Protein AF-A0A9X2H5N0-F1 (afdb_monomer_lite)

Sequence (119 aa):
MPDDYPGDPLLPGPFDAFAAFGAFGVVFGIVFVLVSLVVATVFVVVIVSIVRNARRAKASGHDLMTMETDLAVRALDSDLLAPAEGIEARLARVDALRRAGTISEAEHAQARAAILASA

Radius of gyration: 35.98 Å; chains: 1; bounding box: 69×39×98 Å

Foldseek 3Di:
DDDPDPPDPPDDDPVRVVVVVVVVVVVVVVVVVVVVVVVVVVVVVVVVVVVVVVVVVVVVVDDPPCCVVVVVVCVVVPPPPDPPQDLVNQLVVLVVCVVVVVDDPVVSVVSNVVSVVVD

Secondary structure (DSSP, 8-state):
--------TTS--HHHHHHHHHHHHHHHHHHHHHHHHHHHHHHHHHHHHHHHHHHHHHHTT--TTSHHHHHHHHHHHHTSS-----HHHHHHHHHHHHHTTSS-HHHHHHHHHHHHHT-

pLDDT: mean 73.8, std 15.43, range [42.75, 95.69]

Organism: NCBI:txid424795

Structure (mmCIF, N/CA/C/O backbone):
data_AF-A0A9X2H5N0-F1
#
_entry.id   AF-A0A9X2H5N0-F1
#
loop_
_atom_site.group_PDB
_atom_site.id
_atom_site.type_symbol
_atom_site.label_atom_id
_atom_site.label_alt_id
_atom_site.label_comp_id
_atom_site.label_asym_id
_atom_site.label_entity_id
_atom_site.label_seq_id
_atom_site.pdbx_PDB_ins_code
_atom_site.Cartn_x
_atom_site.Cartn_y
_atom_site.Cartn_z
_atom_site.occupancy
_atom_site.B_iso_or_equiv
_atom_site.auth_seq_id
_atom_site.auth_comp_id
_atom_site.auth_asym_id
_atom_site.auth_atom_id
_atom_site.pdbx_PDB_model_num
ATOM 1 N N . MET A 1 1 ? 51.183 5.452 -57.679 1.00 55.78 1 MET A N 1
ATOM 2 C CA . MET A 1 1 ? 50.757 4.114 -57.238 1.00 55.78 1 MET A CA 1
ATOM 3 C C . MET A 1 1 ? 49.985 4.361 -55.954 1.00 55.78 1 MET A C 1
ATOM 5 O O . MET A 1 1 ? 50.636 4.669 -54.970 1.00 55.78 1 MET A O 1
ATOM 9 N N . PRO A 1 2 ? 48.650 4.499 -56.011 1.00 62.28 2 PRO A N 1
ATOM 10 C CA . PRO A 1 2 ? 47.830 4.704 -54.822 1.00 62.28 2 PRO A CA 1
ATOM 11 C C . PRO A 1 2 ? 47.774 3.399 -54.038 1.00 62.28 2 PRO A C 1
ATOM 13 O O . PRO A 1 2 ? 47.606 2.334 -54.626 1.00 62.28 2 PRO A O 1
ATOM 16 N N . ASP A 1 3 ? 47.969 3.508 -52.737 1.00 60.53 3 ASP A N 1
ATOM 17 C CA . ASP A 1 3 ? 48.074 2.393 -51.816 1.00 60.53 3 ASP A CA 1
ATOM 18 C C . ASP A 1 3 ? 46.703 1.716 -51.668 1.00 60.53 3 ASP A C 1
ATOM 20 O O . ASP A 1 3 ? 45.767 2.287 -51.103 1.00 60.53 3 ASP A O 1
ATOM 24 N N . ASP A 1 4 ? 46.580 0.504 -52.211 1.00 60.06 4 ASP A N 1
ATOM 25 C CA . ASP A 1 4 ? 45.482 -0.413 -51.923 1.00 60.06 4 ASP A CA 1
ATOM 26 C C . ASP A 1 4 ? 45.555 -0.778 -50.434 1.00 60.06 4 ASP A C 1
ATOM 28 O O . ASP A 1 4 ? 46.293 -1.680 -50.041 1.00 60.06 4 ASP A O 1
ATOM 32 N N . TYR A 1 5 ? 44.815 -0.059 -49.587 1.00 62.62 5 TYR A N 1
ATOM 33 C CA . TYR A 1 5 ? 44.508 -0.517 -48.235 1.00 62.62 5 TYR A CA 1
ATOM 34 C C . TYR A 1 5 ? 43.398 -1.573 -48.347 1.00 62.62 5 TYR A C 1
ATOM 36 O O . TYR A 1 5 ? 42.243 -1.206 -48.588 1.00 62.62 5 TYR A O 1
ATOM 44 N N . PRO A 1 6 ? 43.691 -2.881 -48.198 1.00 61.81 6 PRO A N 1
ATOM 45 C CA . PRO A 1 6 ? 42.640 -3.865 -47.987 1.00 61.81 6 PRO A CA 1
ATOM 46 C C . PRO A 1 6 ? 41.930 -3.458 -46.697 1.00 61.81 6 PRO A C 1
ATOM 48 O O . PRO A 1 6 ? 42.582 -3.336 -45.664 1.00 61.81 6 PRO A O 1
ATOM 51 N N 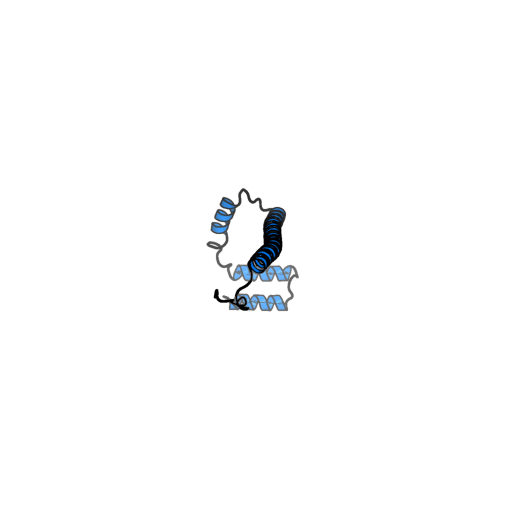. GLY A 1 7 ? 40.633 -3.146 -46.791 1.00 61.97 7 GLY A N 1
ATOM 52 C CA . GLY A 1 7 ? 39.864 -2.531 -45.710 1.00 61.97 7 GLY A CA 1
ATOM 53 C C . GLY A 1 7 ? 40.184 -3.158 -44.358 1.00 61.97 7 GLY A C 1
ATOM 54 O O . GLY A 1 7 ? 40.074 -4.376 -44.212 1.00 61.97 7 GLY A O 1
ATOM 55 N N . ASP A 1 8 ? 40.622 -2.326 -43.410 1.00 65.50 8 ASP A N 1
ATOM 56 C CA . ASP A 1 8 ? 40.965 -2.760 -42.062 1.00 65.50 8 ASP A CA 1
ATOM 57 C C . ASP A 1 8 ? 39.811 -3.608 -41.503 1.00 65.50 8 ASP A C 1
ATOM 59 O O . ASP A 1 8 ? 38.726 -3.072 -41.258 1.00 65.50 8 ASP A O 1
ATOM 63 N N . PRO A 1 9 ? 40.010 -4.916 -41.253 1.00 63.88 9 PRO A N 1
ATOM 64 C CA . PRO A 1 9 ? 38.946 -5.826 -40.814 1.00 63.88 9 PRO A CA 1
ATOM 65 C C . PRO A 1 9 ? 38.439 -5.521 -39.394 1.00 63.88 9 PRO A C 1
ATOM 67 O O . PRO A 1 9 ? 37.595 -6.236 -38.860 1.00 63.88 9 PRO A O 1
ATOM 70 N N . LEU A 1 10 ? 38.978 -4.472 -38.769 1.00 66.38 10 LEU A N 1
ATOM 71 C CA . LEU A 1 10 ? 38.665 -4.010 -37.424 1.00 66.38 10 LEU A CA 1
ATOM 72 C C . LEU A 1 10 ? 37.698 -2.817 -37.405 1.00 66.38 10 LEU A C 1
ATOM 74 O O . LEU A 1 10 ? 37.190 -2.490 -36.333 1.00 66.38 10 LEU A O 1
ATOM 78 N N . LEU A 1 11 ? 37.427 -2.171 -38.548 1.00 70.56 11 LEU A N 1
ATOM 79 C CA . LEU A 1 11 ? 36.486 -1.054 -38.623 1.00 70.56 11 LEU A CA 1
ATOM 80 C C . LEU A 1 11 ? 35.175 -1.503 -39.284 1.00 70.56 11 LEU A C 1
ATOM 82 O O . LEU A 1 11 ? 35.195 -1.915 -40.444 1.00 70.56 11 LEU A O 1
ATOM 86 N N . PRO A 1 12 ? 34.032 -1.430 -38.573 1.00 70.88 12 PRO A N 1
ATOM 87 C CA . PRO A 1 12 ? 32.743 -1.802 -39.143 1.00 70.88 12 PRO A CA 1
ATOM 88 C C . PRO A 1 12 ? 32.438 -0.925 -40.359 1.00 70.88 12 PRO A C 1
ATOM 90 O O . PRO A 1 12 ? 32.607 0.299 -40.318 1.00 70.88 12 PRO A O 1
ATOM 93 N N . GLY A 1 13 ? 31.982 -1.552 -41.443 1.00 81.56 13 GLY A N 1
ATOM 94 C CA . GLY A 1 13 ? 31.594 -0.839 -42.649 1.00 81.56 13 GLY A CA 1
ATOM 95 C C . GLY A 1 13 ? 30.381 0.062 -42.390 1.00 81.56 13 GLY A C 1
ATOM 96 O O . GLY A 1 13 ? 29.633 -0.143 -41.430 1.00 81.56 13 GLY A O 1
ATOM 97 N N . PRO A 1 14 ? 30.117 1.053 -43.260 1.00 75.75 14 PRO A N 1
ATOM 98 C CA . PRO A 1 14 ? 28.997 1.975 -43.076 1.00 75.75 14 PRO A CA 1
ATOM 99 C C . PRO A 1 14 ? 27.659 1.232 -42.935 1.00 75.75 14 PRO A C 1
ATOM 101 O O . PRO A 1 14 ? 26.846 1.585 -42.086 1.00 75.75 14 PRO A O 1
ATOM 104 N N . PHE A 1 15 ? 27.455 0.153 -43.697 1.00 78.00 15 PHE A N 1
ATOM 105 C CA . PHE A 1 15 ? 26.257 -0.689 -43.622 1.00 78.00 15 PHE A CA 1
ATOM 106 C C . PHE A 1 15 ? 26.125 -1.456 -42.294 1.00 78.00 15 PHE A C 1
ATOM 108 O O . PHE A 1 15 ? 25.008 -1.604 -41.796 1.00 78.00 15 PHE A O 1
ATOM 115 N N . ASP A 1 16 ? 27.238 -1.869 -41.682 1.00 82.50 16 ASP A N 1
ATOM 116 C CA . ASP A 1 16 ? 27.245 -2.559 -40.386 1.00 82.50 16 ASP A CA 1
ATOM 117 C C . ASP A 1 16 ? 26.834 -1.605 -39.258 1.00 82.50 16 ASP A C 1
ATOM 119 O O . ASP A 1 16 ? 26.062 -1.969 -38.368 1.00 82.50 16 ASP A O 1
ATOM 123 N N . ALA A 1 17 ? 27.280 -0.346 -39.334 1.00 78.50 17 ALA A N 1
ATOM 124 C CA . ALA A 1 17 ? 26.877 0.704 -38.403 1.00 78.50 17 ALA A CA 1
ATOM 125 C C . ALA A 1 17 ? 25.370 1.016 -38.501 1.00 78.50 17 ALA A C 1
ATOM 127 O O . ALA A 1 17 ? 24.699 1.149 -37.474 1.00 78.50 17 ALA A O 1
ATOM 128 N N . PHE A 1 18 ? 24.808 1.072 -39.716 1.00 76.81 18 PHE A N 1
ATOM 129 C CA . PHE A 1 18 ? 23.361 1.244 -39.915 1.00 76.81 18 PHE A CA 1
ATOM 130 C C . PHE A 1 18 ? 22.551 0.060 -39.369 1.00 76.81 18 PHE A C 1
ATOM 132 O O . PHE A 1 18 ? 21.525 0.266 -38.715 1.00 76.81 18 PHE A O 1
ATOM 139 N N . ALA A 1 19 ? 23.013 -1.173 -39.590 1.00 82.56 19 ALA A N 1
ATOM 140 C CA . ALA A 1 19 ? 22.360 -2.370 -39.064 1.00 82.56 19 ALA A CA 1
ATOM 141 C C . ALA A 1 19 ? 22.392 -2.415 -37.526 1.00 82.56 19 ALA A C 1
ATOM 143 O O . ALA A 1 19 ? 21.367 -2.688 -36.897 1.00 82.56 19 ALA A O 1
ATOM 144 N N . ALA A 1 20 ? 23.532 -2.078 -36.912 1.00 80.62 20 ALA A N 1
ATOM 145 C CA . ALA A 1 20 ? 23.674 -1.992 -35.459 1.00 80.62 20 ALA A CA 1
ATOM 146 C C . ALA A 1 20 ? 22.752 -0.922 -34.849 1.00 80.62 20 ALA A C 1
ATOM 148 O O . ALA A 1 20 ? 22.115 -1.166 -33.823 1.00 80.62 20 ALA A O 1
ATOM 149 N N . PHE A 1 21 ? 22.615 0.235 -35.505 1.00 79.19 21 PHE A N 1
ATOM 150 C CA . PHE A 1 21 ? 21.688 1.287 -35.086 1.00 79.19 21 PHE A CA 1
ATOM 151 C C . PHE A 1 21 ? 20.221 0.830 -35.154 1.00 79.19 21 PHE A C 1
ATOM 153 O O . PHE A 1 21 ? 19.447 1.068 -34.225 1.00 79.19 21 PHE A O 1
ATOM 160 N N . GLY A 1 22 ? 19.843 0.111 -36.216 1.00 87.44 22 GLY A N 1
ATOM 161 C CA . GLY A 1 22 ? 18.509 -0.482 -36.347 1.00 87.44 22 GLY A CA 1
ATOM 162 C C . GLY A 1 22 ? 18.214 -1.526 -35.266 1.00 87.44 22 GLY A C 1
ATOM 163 O O . GLY A 1 22 ? 17.169 -1.468 -34.617 1.00 87.44 22 GLY A O 1
ATOM 164 N N . ALA A 1 23 ? 19.154 -2.442 -35.016 1.00 85.38 23 ALA A N 1
ATOM 165 C CA . ALA A 1 23 ? 19.029 -3.455 -33.969 1.00 85.38 23 ALA A CA 1
ATOM 166 C C . ALA A 1 23 ? 18.913 -2.825 -32.571 1.00 85.38 23 ALA A C 1
ATOM 168 O O . ALA A 1 23 ? 18.063 -3.236 -31.779 1.00 85.38 23 ALA A O 1
ATOM 169 N N . PHE A 1 24 ? 19.703 -1.782 -32.290 1.00 87.50 24 PHE A N 1
ATOM 170 C CA . PHE A 1 24 ? 19.596 -1.006 -31.056 1.00 87.50 24 PHE A CA 1
ATOM 171 C C . PHE A 1 24 ? 18.204 -0.385 -30.895 1.00 87.50 24 PHE A C 1
ATOM 173 O O . PHE A 1 24 ? 17.601 -0.513 -29.830 1.00 87.50 24 PHE A O 1
ATOM 180 N N . GLY A 1 25 ? 17.657 0.220 -31.954 1.00 91.00 25 GLY A N 1
ATOM 181 C CA . GLY A 1 25 ? 16.311 0.797 -31.934 1.00 91.00 25 GLY A CA 1
ATOM 182 C C . GLY A 1 25 ? 15.220 -0.232 -31.620 1.00 91.00 25 GLY A C 1
ATOM 183 O O . GLY A 1 25 ? 14.333 0.038 -30.809 1.00 91.00 25 GLY A O 1
ATOM 184 N N . VAL A 1 26 ? 15.310 -1.433 -32.198 1.00 92.56 26 VAL A N 1
ATOM 185 C CA . VAL A 1 26 ? 14.357 -2.527 -31.937 1.00 92.56 26 VAL A CA 1
ATOM 186 C C . VAL A 1 26 ? 14.449 -3.007 -30.488 1.00 92.56 26 VAL A C 1
ATOM 188 O O . VAL A 1 26 ? 13.427 -3.095 -29.807 1.00 92.56 26 VAL A O 1
ATOM 191 N N . VAL A 1 27 ? 15.659 -3.278 -29.991 1.00 91.75 27 VAL A N 1
ATOM 192 C CA . VAL A 1 27 ? 15.869 -3.724 -28.604 1.00 91.75 27 VAL A CA 1
ATOM 193 C C . VAL A 1 27 ? 15.396 -2.656 -27.617 1.00 91.75 27 VAL A C 1
ATOM 195 O O . VAL A 1 27 ? 14.678 -2.974 -26.669 1.00 91.75 27 VAL A O 1
ATOM 198 N N . PHE A 1 28 ? 15.728 -1.388 -27.866 1.00 93.88 28 PHE A N 1
ATOM 199 C CA . PHE A 1 28 ? 15.274 -0.268 -27.047 1.00 93.88 28 PHE A CA 1
ATOM 200 C C . PHE A 1 28 ? 13.747 -0.161 -27.028 1.00 93.88 28 PHE A C 1
ATOM 202 O O . PHE A 1 28 ? 13.161 -0.033 -25.956 1.00 93.88 28 PHE A O 1
ATOM 209 N N . GLY A 1 29 ? 13.090 -0.284 -28.186 1.00 95.12 29 GLY A N 1
ATOM 210 C CA . GLY A 1 29 ? 11.630 -0.276 -28.281 1.00 95.12 29 GLY A CA 1
ATOM 211 C C . GLY A 1 29 ? 10.979 -1.394 -27.462 1.00 95.12 29 GLY A C 1
ATOM 212 O O . GLY A 1 29 ? 10.038 -1.141 -26.712 1.00 95.12 29 GLY A O 1
ATOM 213 N N . ILE A 1 30 ? 11.516 -2.615 -27.537 1.00 94.44 30 ILE A N 1
ATOM 214 C CA . ILE A 1 30 ? 11.017 -3.763 -26.762 1.00 94.44 30 ILE A CA 1
ATOM 215 C C . ILE A 1 30 ? 11.172 -3.518 -25.256 1.00 94.44 30 ILE A C 1
ATOM 217 O O . ILE A 1 30 ? 10.216 -3.697 -24.499 1.00 94.44 30 ILE A O 1
ATOM 221 N N . VAL A 1 31 ? 12.355 -3.079 -24.816 1.00 95.00 31 VAL A N 1
ATOM 222 C CA . VAL A 1 31 ? 12.619 -2.775 -23.400 1.00 95.00 31 VAL A CA 1
ATOM 223 C C . VAL A 1 31 ? 11.708 -1.653 -22.912 1.00 95.00 31 VAL A C 1
ATOM 225 O O . VAL A 1 31 ? 11.121 -1.766 -21.839 1.00 95.00 31 VAL A O 1
ATOM 228 N N . PHE A 1 32 ? 11.529 -0.600 -23.708 1.00 95.69 32 PHE A N 1
ATOM 229 C CA . PHE A 1 32 ? 10.661 0.521 -23.368 1.00 95.69 32 PHE A CA 1
ATOM 230 C C . PHE A 1 32 ? 9.206 0.083 -23.174 1.00 95.69 32 PHE A C 1
ATOM 232 O O . PHE A 1 32 ? 8.569 0.489 -22.201 1.00 95.69 32 PHE A O 1
ATOM 239 N N . VAL A 1 33 ? 8.685 -0.780 -24.052 1.00 95.69 33 VAL A N 1
ATOM 240 C CA . VAL A 1 33 ? 7.327 -1.331 -23.925 1.00 95.69 33 VAL A CA 1
ATOM 241 C C . VAL A 1 33 ? 7.202 -2.190 -22.668 1.00 95.69 33 VAL A C 1
ATOM 243 O O . VAL A 1 33 ? 6.242 -2.025 -21.917 1.00 95.69 33 VAL A O 1
ATOM 246 N N . LEU A 1 34 ? 8.178 -3.061 -22.394 1.00 94.25 34 LEU A N 1
ATOM 247 C CA . LEU A 1 34 ? 8.182 -3.895 -21.188 1.00 94.25 34 LEU A CA 1
ATOM 248 C C . LEU A 1 34 ? 8.210 -3.056 -19.908 1.00 94.25 34 LEU A C 1
ATOM 250 O O . LEU A 1 34 ? 7.391 -3.271 -19.016 1.00 94.25 34 LEU A O 1
ATOM 254 N N . VAL A 1 35 ? 9.110 -2.075 -19.827 1.00 95.00 35 VAL A N 1
ATOM 255 C CA . VAL A 1 35 ? 9.209 -1.168 -18.675 1.00 95.00 35 VAL A CA 1
ATOM 256 C C . VAL A 1 35 ? 7.913 -0.381 -18.511 1.00 95.00 35 VAL A C 1
ATOM 258 O O . VAL A 1 35 ? 7.375 -0.315 -17.409 1.00 95.00 35 VAL A O 1
ATOM 261 N N . SER A 1 36 ? 7.366 0.157 -19.603 1.00 92.81 36 SER A N 1
ATOM 262 C CA . SER A 1 36 ? 6.097 0.892 -19.580 1.00 92.81 36 SER A CA 1
ATOM 263 C C . SER A 1 36 ? 4.944 0.023 -19.070 1.00 92.81 36 SER A C 1
ATOM 265 O O . SER A 1 36 ? 4.132 0.488 -18.272 1.00 92.81 36 SER A O 1
ATOM 267 N N . LEU A 1 37 ? 4.894 -1.253 -19.466 1.00 92.00 37 LEU A N 1
ATOM 268 C CA . LEU A 1 37 ? 3.886 -2.209 -19.006 1.00 92.00 37 LEU A CA 1
ATOM 269 C C . LEU A 1 37 ? 4.036 -2.529 -17.511 1.00 92.00 37 LEU A C 1
ATOM 271 O O . LEU A 1 37 ? 3.036 -2.583 -16.790 1.00 92.00 37 LEU A O 1
ATOM 275 N N . VAL A 1 38 ? 5.269 -2.685 -17.021 1.00 92.31 38 VAL A N 1
ATOM 276 C CA . VAL A 1 38 ? 5.547 -2.868 -15.587 1.00 92.31 38 VAL A CA 1
ATOM 277 C C . VAL A 1 38 ? 5.111 -1.638 -14.795 1.00 92.31 38 VAL A C 1
ATOM 279 O O . VAL A 1 38 ? 4.372 -1.774 -13.822 1.00 92.31 38 VAL A O 1
ATOM 282 N N . VAL A 1 39 ? 5.501 -0.438 -15.231 1.00 92.12 39 VAL A N 1
ATOM 283 C CA . VAL A 1 39 ? 5.127 0.824 -14.574 1.00 92.12 39 VAL A CA 1
ATOM 284 C C . VAL A 1 39 ? 3.609 0.995 -14.550 1.00 92.12 39 VAL A C 1
ATOM 286 O O . VAL A 1 39 ? 3.049 1.289 -13.494 1.00 92.12 39 VAL A O 1
ATOM 289 N N . ALA A 1 40 ? 2.924 0.742 -15.669 1.00 89.56 40 ALA A N 1
ATOM 290 C CA . ALA A 1 40 ? 1.466 0.791 -15.735 1.00 89.56 40 ALA A CA 1
ATOM 291 C C . ALA A 1 40 ? 0.817 -0.214 -14.771 1.00 89.56 40 ALA A C 1
ATOM 293 O O . ALA A 1 40 ? -0.124 0.131 -14.058 1.00 89.56 40 ALA A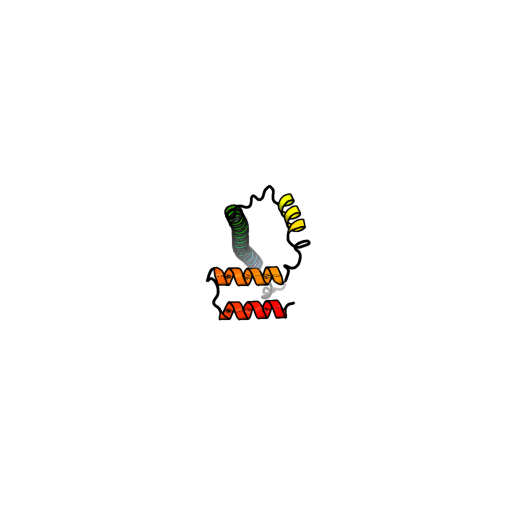 O 1
ATOM 294 N N . THR A 1 41 ? 1.350 -1.434 -14.687 1.00 88.12 41 THR A N 1
ATOM 295 C CA . THR A 1 41 ? 0.853 -2.463 -13.763 1.00 88.12 41 THR A CA 1
ATOM 296 C C . THR A 1 41 ? 1.022 -2.033 -12.308 1.00 88.12 41 THR A C 1
ATOM 298 O O . THR A 1 41 ? 0.068 -2.105 -11.535 1.00 88.12 41 THR A O 1
ATOM 301 N N . VAL A 1 42 ? 2.203 -1.533 -11.933 1.00 89.44 42 VAL A N 1
ATOM 302 C CA . VAL A 1 42 ? 2.464 -1.012 -10.582 1.00 89.44 42 VAL A CA 1
ATOM 303 C C . VAL A 1 42 ? 1.509 0.134 -10.260 1.00 89.44 42 VAL A C 1
ATOM 305 O O . VAL A 1 42 ? 0.906 0.143 -9.190 1.00 89.44 42 VAL A O 1
ATOM 308 N N . PHE A 1 43 ? 1.307 1.060 -11.197 1.00 88.19 43 PHE A N 1
ATOM 309 C CA . PHE A 1 43 ? 0.396 2.187 -11.025 1.00 88.19 43 PHE A CA 1
ATOM 310 C C . PHE A 1 43 ? -1.048 1.729 -10.777 1.00 88.19 43 PHE A C 1
ATOM 312 O O . PHE A 1 43 ? -1.692 2.182 -9.828 1.00 88.19 43 PHE A O 1
ATOM 319 N N . VAL A 1 44 ? -1.537 0.764 -11.563 1.00 89.06 44 VAL A N 1
ATOM 320 C CA . VAL A 1 44 ? -2.860 0.153 -11.362 1.00 89.06 44 VAL A CA 1
ATOM 321 C C . VAL A 1 44 ? -2.947 -0.521 -9.994 1.00 89.06 44 VAL A C 1
ATOM 323 O O . VAL A 1 44 ? -3.921 -0.307 -9.274 1.00 89.06 44 VAL A O 1
ATOM 326 N N . VAL A 1 45 ? -1.935 -1.297 -9.599 1.00 81.50 45 VAL A N 1
ATOM 327 C CA . VAL A 1 45 ? -1.906 -1.969 -8.291 1.00 81.50 45 VAL A CA 1
ATOM 328 C C . VAL A 1 45 ? -1.944 -0.955 -7.151 1.00 81.50 45 VAL A C 1
ATOM 330 O O . VAL A 1 45 ? -2.716 -1.150 -6.215 1.00 81.50 45 VAL A O 1
ATOM 333 N N . VAL A 1 46 ? -1.182 0.138 -7.232 1.00 81.56 46 VAL A N 1
ATOM 334 C CA . VAL A 1 46 ? -1.180 1.212 -6.226 1.00 81.56 46 VAL A CA 1
ATOM 335 C C . VAL A 1 46 ? -2.565 1.843 -6.107 1.00 81.56 46 VAL A C 1
ATOM 337 O O . VAL A 1 46 ? -3.105 1.902 -5.002 1.00 81.56 46 VAL A O 1
ATOM 340 N N . ILE A 1 47 ? -3.183 2.235 -7.226 1.00 81.50 47 ILE A N 1
ATOM 341 C CA . ILE A 1 47 ? -4.539 2.807 -7.228 1.00 81.50 47 ILE A CA 1
ATOM 342 C C . ILE A 1 47 ? -5.538 1.820 -6.627 1.00 81.50 47 ILE A C 1
ATOM 344 O O . ILE A 1 47 ? -6.318 2.185 -5.749 1.00 81.50 47 ILE A O 1
ATOM 348 N N . VAL A 1 48 ? -5.511 0.557 -7.057 1.00 80.38 48 VAL A N 1
ATOM 349 C CA . VAL A 1 48 ? -6.414 -0.478 -6.541 1.00 80.38 48 VAL A CA 1
ATOM 350 C C . VAL A 1 48 ? -6.177 -0.721 -5.055 1.00 80.38 48 VAL A C 1
ATOM 352 O O . VAL A 1 48 ? -7.149 -0.914 -4.329 1.00 80.38 48 VAL A O 1
ATOM 355 N N . SER A 1 49 ? -4.933 -0.686 -4.577 1.00 66.69 49 SER A N 1
ATOM 356 C CA . SER A 1 49 ? -4.612 -0.802 -3.152 1.00 66.69 49 SER A CA 1
ATOM 357 C C . SER A 1 49 ? -5.178 0.367 -2.359 1.00 66.69 49 SER A C 1
ATOM 359 O O . SER A 1 49 ? -5.839 0.135 -1.350 1.00 66.69 49 SER A O 1
ATOM 361 N N . ILE A 1 50 ? -5.007 1.603 -2.837 1.00 70.62 50 ILE A N 1
ATOM 362 C CA . ILE A 1 50 ? -5.574 2.800 -2.201 1.00 70.62 50 ILE A CA 1
ATOM 363 C C . ILE A 1 50 ? -7.098 2.703 -2.172 1.00 70.62 50 ILE A C 1
ATOM 365 O O . ILE A 1 50 ? -7.701 2.860 -1.115 1.00 70.62 50 ILE A O 1
ATOM 369 N N . VAL A 1 51 ? -7.735 2.370 -3.297 1.00 75.06 51 VAL A N 1
ATOM 370 C CA . VAL A 1 51 ? -9.195 2.255 -3.389 1.00 75.06 51 VAL A CA 1
ATOM 371 C C . VAL A 1 51 ? -9.714 1.093 -2.546 1.00 75.06 51 VAL A C 1
ATOM 373 O O . VAL A 1 51 ? -10.713 1.253 -1.855 1.00 75.06 51 VAL A O 1
ATOM 376 N N . ARG A 1 52 ? -9.066 -0.079 -2.544 1.00 70.62 52 ARG A N 1
ATOM 377 C CA . ARG A 1 52 ? -9.460 -1.208 -1.682 1.00 70.62 52 ARG A CA 1
ATOM 378 C C . ARG A 1 52 ? -9.267 -0.872 -0.214 1.00 70.62 52 ARG A C 1
ATOM 380 O O . ARG A 1 52 ? -10.127 -1.245 0.576 1.00 70.62 52 ARG A O 1
ATOM 387 N N . ASN A 1 53 ? -8.187 -0.184 0.146 1.00 67.25 53 ASN A N 1
ATOM 388 C CA . ASN A 1 53 ? -7.938 0.264 1.5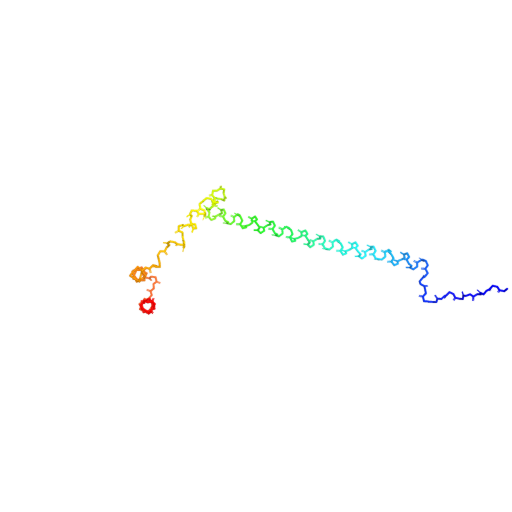09 1.00 67.25 53 ASN A CA 1
ATOM 389 C C . ASN A 1 53 ? -8.993 1.287 1.942 1.00 67.25 53 ASN A C 1
ATOM 391 O O . ASN A 1 53 ? -9.647 1.088 2.956 1.00 67.25 53 ASN A O 1
ATOM 395 N N . ALA A 1 54 ? -9.264 2.299 1.117 1.00 60.94 54 ALA A N 1
ATOM 396 C CA . ALA A 1 54 ? -10.292 3.305 1.365 1.00 60.94 54 ALA A CA 1
ATOM 397 C C . ALA A 1 54 ? -11.701 2.696 1.419 1.00 60.94 54 ALA A C 1
ATOM 399 O O . ALA A 1 54 ? -12.498 3.047 2.282 1.00 60.94 54 ALA A O 1
ATOM 400 N N . ARG A 1 55 ? -12.018 1.729 0.547 1.00 63.12 55 ARG A N 1
ATOM 401 C CA . ARG A 1 55 ? -13.298 1.003 0.578 1.00 63.12 55 ARG A CA 1
ATOM 402 C C . ARG A 1 55 ? -13.420 0.110 1.808 1.00 63.12 55 ARG A C 1
ATOM 404 O O . ARG A 1 55 ? -14.512 0.017 2.351 1.00 63.12 55 ARG A O 1
ATOM 411 N N . ARG A 1 56 ? -12.334 -0.528 2.258 1.00 56.84 56 ARG A N 1
ATOM 412 C CA . ARG A 1 56 ? -12.306 -1.311 3.505 1.00 56.84 56 ARG A CA 1
ATOM 413 C C . ARG A 1 56 ? -12.427 -0.411 4.736 1.00 56.84 56 ARG A C 1
ATOM 415 O O . ARG A 1 56 ? -13.208 -0.737 5.618 1.00 56.84 56 ARG A O 1
ATOM 422 N N . ALA A 1 57 ? -11.761 0.742 4.741 1.00 51.78 57 ALA A N 1
ATOM 423 C CA . ALA A 1 57 ? -11.879 1.763 5.781 1.00 51.78 57 ALA A CA 1
ATOM 424 C C . ALA A 1 57 ? -13.305 2.345 5.855 1.00 51.78 57 ALA A C 1
ATOM 426 O O . ALA A 1 57 ? -13.882 2.471 6.935 1.00 51.78 57 ALA A O 1
ATOM 427 N N . LYS A 1 58 ? -13.928 2.598 4.699 1.00 54.03 58 LYS A N 1
ATOM 428 C CA . LYS A 1 58 ? -15.320 3.057 4.617 1.00 54.03 58 LYS A CA 1
ATOM 429 C C . LYS A 1 58 ? -16.321 1.963 5.009 1.00 54.03 58 LYS A C 1
ATOM 431 O O . LYS A 1 58 ? -17.325 2.253 5.647 1.00 54.03 58 LYS A O 1
ATOM 436 N N . ALA A 1 59 ? -16.031 0.700 4.687 1.00 52.97 59 ALA A N 1
ATOM 437 C CA . ALA A 1 59 ? -16.819 -0.445 5.147 1.00 52.97 59 ALA A CA 1
ATOM 438 C C . ALA A 1 59 ? -16.712 -0.668 6.667 1.00 52.97 59 ALA A C 1
ATOM 440 O O . ALA A 1 59 ? -17.639 -1.210 7.258 1.00 52.97 59 ALA A O 1
ATOM 441 N N . SER A 1 60 ? -15.631 -0.205 7.308 1.00 47.31 60 SER A N 1
ATOM 442 C CA . SER A 1 60 ? -15.504 -0.158 8.771 1.00 47.31 60 SER A CA 1
ATOM 443 C C . SER A 1 60 ? -16.180 1.054 9.434 1.00 47.31 60 SER A C 1
ATOM 445 O O . SER A 1 60 ? -15.963 1.285 10.617 1.00 47.31 60 SER A O 1
ATOM 447 N N . GLY A 1 61 ? -17.015 1.812 8.710 1.00 47.97 61 GLY A N 1
ATOM 448 C CA . GLY A 1 61 ? -17.905 2.822 9.301 1.00 47.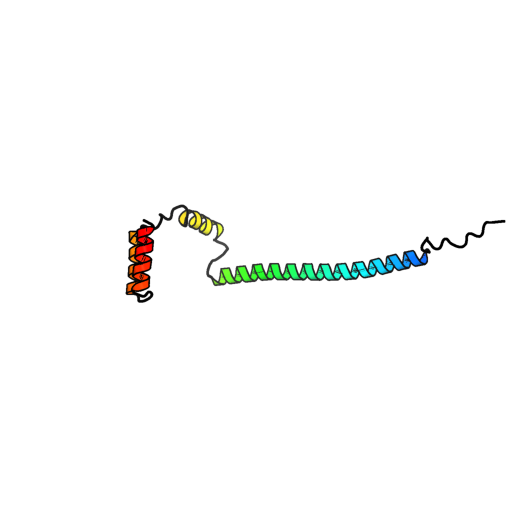97 61 GLY A CA 1
ATOM 449 C C . GLY A 1 61 ? -17.241 4.140 9.705 1.00 47.97 61 GLY A C 1
ATOM 450 O O . GLY A 1 61 ? -17.861 4.930 10.407 1.00 47.97 61 GLY A O 1
ATOM 451 N N . HIS A 1 62 ? -16.010 4.397 9.263 1.00 42.75 62 HIS A N 1
ATOM 452 C CA . HIS A 1 62 ? -15.317 5.648 9.544 1.00 42.75 62 HIS A CA 1
ATOM 453 C C 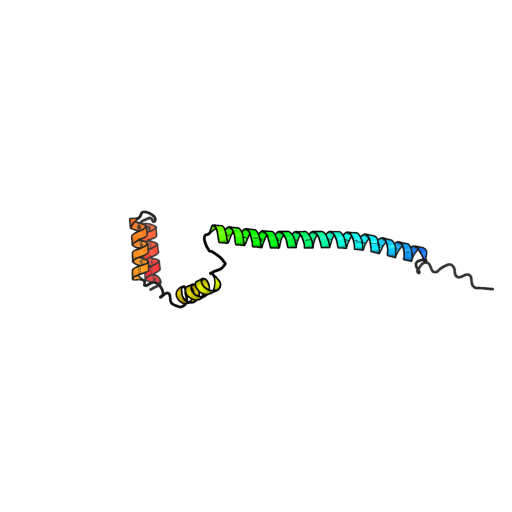. HIS A 1 62 ? -15.346 6.566 8.318 1.00 42.75 62 HIS A C 1
ATOM 455 O O . HIS A 1 62 ? -14.775 6.258 7.268 1.00 42.75 62 HIS A O 1
ATOM 461 N N . ASP A 1 63 ? -16.067 7.677 8.450 1.00 46.25 63 ASP A N 1
ATOM 462 C CA . ASP A 1 63 ? -16.235 8.686 7.410 1.00 46.25 63 ASP A CA 1
ATOM 463 C C . ASP A 1 63 ? -14.983 9.578 7.336 1.00 46.25 63 ASP A C 1
ATOM 465 O O . ASP A 1 63 ? -14.641 10.297 8.270 1.00 46.25 63 ASP A O 1
ATOM 469 N N . LEU A 1 64 ? -14.264 9.503 6.215 1.00 45.66 64 LEU A N 1
ATOM 470 C CA . LEU A 1 64 ? -12.927 10.091 6.028 1.00 45.66 64 LEU A CA 1
ATOM 471 C C . LEU A 1 64 ? -12.921 11.625 5.895 1.00 45.66 64 LEU A C 1
ATOM 473 O O . LEU A 1 64 ? -11.851 12.222 5.897 1.00 45.66 64 LEU A O 1
ATOM 477 N N . MET A 1 65 ? -14.086 12.267 5.774 1.00 51.28 65 MET A N 1
ATOM 478 C CA . MET A 1 65 ? -14.188 13.720 5.563 1.00 51.28 65 MET A CA 1
ATOM 479 C C . MET A 1 65 ? -14.311 14.544 6.852 1.00 51.28 65 MET A C 1
ATOM 481 O O . MET A 1 65 ? -14.215 15.765 6.796 1.00 51.28 65 MET A O 1
ATOM 485 N N . THR A 1 66 ? -14.461 13.900 8.012 1.00 53.50 66 THR A N 1
ATOM 486 C CA . THR A 1 66 ? -14.426 14.551 9.339 1.00 53.50 66 THR A CA 1
ATOM 487 C C . THR A 1 66 ? -13.228 14.107 10.188 1.00 53.50 66 THR A C 1
ATOM 489 O O . THR A 1 66 ? -13.027 14.598 11.297 1.00 53.50 66 THR A O 1
ATOM 492 N N . MET A 1 67 ? -12.393 13.204 9.658 1.00 48.12 67 MET A N 1
ATOM 493 C CA . MET A 1 67 ? -11.324 12.541 10.405 1.00 48.12 67 MET A CA 1
ATOM 494 C C . MET A 1 67 ? -10.144 13.432 10.795 1.00 48.12 67 MET A C 1
ATOM 496 O O . MET A 1 67 ? -9.485 13.089 11.762 1.00 48.12 67 MET A O 1
ATOM 500 N N . GLU A 1 68 ? -9.842 14.552 10.134 1.00 55.00 68 GLU A N 1
ATOM 501 C CA . GLU A 1 68 ? -8.696 15.367 10.587 1.00 55.00 68 GLU A CA 1
ATOM 502 C C . GLU A 1 68 ? -8.920 15.924 11.997 1.00 55.00 68 GLU A C 1
ATOM 504 O O . GLU A 1 68 ? -8.036 15.832 12.848 1.00 55.00 68 GLU A O 1
ATOM 509 N N . THR A 1 69 ? -10.128 16.412 12.280 1.00 53.00 69 THR A N 1
ATOM 510 C CA . THR A 1 69 ? -10.462 16.961 13.596 1.00 53.00 69 THR A CA 1
ATOM 511 C C . THR A 1 69 ? -10.753 15.854 14.603 1.00 53.00 69 THR A C 1
ATOM 513 O O . THR A 1 69 ? -10.225 15.900 15.708 1.00 53.00 69 THR A O 1
ATOM 516 N N . ASP A 1 70 ? -11.513 14.820 14.232 1.00 54.66 70 ASP A N 1
ATOM 517 C CA . ASP A 1 70 ? -11.863 13.737 15.163 1.00 54.66 70 ASP A CA 1
ATOM 518 C C . ASP A 1 70 ? -10.681 12.810 15.472 1.00 54.66 70 ASP A C 1
ATOM 520 O O . ASP A 1 70 ? -10.603 12.283 16.577 1.00 54.66 70 ASP A O 1
ATOM 524 N N . LEU A 1 71 ? -9.730 12.622 14.550 1.00 53.06 71 LEU A N 1
ATOM 525 C CA . LEU A 1 71 ? -8.503 11.864 14.813 1.00 53.06 71 LEU A CA 1
ATOM 526 C C . LEU A 1 71 ? -7.507 12.697 15.623 1.00 53.06 71 LEU A C 1
ATOM 528 O O . LEU A 1 71 ? -6.815 12.130 16.455 1.00 53.06 71 LEU A O 1
ATOM 532 N N . ALA A 1 72 ? -7.455 14.022 15.441 1.00 57.44 72 ALA A N 1
ATOM 533 C CA . ALA A 1 72 ? -6.665 14.902 16.301 1.00 57.44 72 ALA A CA 1
ATOM 534 C C . ALA A 1 72 ? -7.247 14.972 17.721 1.00 57.44 72 ALA A C 1
ATOM 536 O O . ALA A 1 72 ? -6.506 14.837 18.688 1.00 57.44 72 ALA A O 1
ATOM 537 N N . VAL A 1 73 ? -8.571 15.104 17.855 1.00 56.28 73 VAL A N 1
ATOM 538 C CA . VAL A 1 73 ? -9.275 15.080 19.146 1.00 56.28 73 VAL A CA 1
ATOM 539 C C . VAL A 1 73 ? -9.144 13.710 19.798 1.00 56.28 73 VAL A C 1
ATOM 541 O O . VAL A 1 73 ? -8.791 13.627 20.968 1.00 56.28 73 VAL A O 1
ATOM 544 N N . ARG A 1 74 ? -9.328 12.621 19.047 1.00 59.06 74 ARG A N 1
ATOM 545 C CA . ARG A 1 74 ? -9.172 11.272 19.589 1.00 59.06 74 ARG A CA 1
ATOM 546 C C . ARG A 1 74 ? -7.718 10.910 19.855 1.00 59.06 74 ARG A C 1
ATOM 548 O O . ARG A 1 74 ? -7.496 10.202 20.811 1.00 59.06 74 ARG A O 1
ATOM 555 N N . ALA A 1 75 ? -6.732 11.413 19.117 1.00 57.56 75 ALA A N 1
ATOM 556 C CA . ALA A 1 75 ? -5.315 11.231 19.453 1.00 57.56 75 ALA A CA 1
ATOM 557 C C . ALA A 1 75 ? -4.893 12.060 20.678 1.00 57.56 75 ALA A C 1
ATOM 559 O O . ALA A 1 75 ? -4.057 11.610 21.460 1.00 57.56 75 ALA A O 1
ATOM 560 N N . LEU A 1 76 ? -5.489 13.243 20.869 1.00 56.50 76 LEU A N 1
ATOM 561 C CA . LEU A 1 76 ? -5.365 14.011 22.110 1.00 56.50 76 LEU A CA 1
ATOM 562 C C . LEU A 1 76 ? -5.996 13.258 23.296 1.00 56.50 76 LEU A C 1
ATOM 564 O O . LEU A 1 76 ? -5.428 13.278 24.384 1.00 56.50 76 LEU A O 1
ATOM 568 N N . ASP A 1 77 ? -7.107 12.547 23.076 1.00 55.91 77 ASP A N 1
ATOM 569 C CA . ASP A 1 77 ? -7.811 11.773 24.111 1.00 55.91 77 ASP A CA 1
ATOM 570 C C . ASP A 1 77 ? -7.275 10.338 24.330 1.00 55.91 77 ASP A C 1
ATOM 572 O O . ASP A 1 77 ? -7.412 9.807 25.430 1.00 55.91 77 ASP A O 1
ATOM 576 N N . SER A 1 78 ? -6.699 9.661 23.324 1.00 51.62 78 SER A N 1
ATOM 577 C CA . SER A 1 78 ? -6.654 8.182 23.307 1.00 51.62 78 SER A CA 1
ATOM 578 C C . SER A 1 78 ? -5.341 7.500 23.657 1.00 51.62 78 SER A C 1
ATOM 580 O O . SER A 1 78 ? -5.337 6.279 23.657 1.00 51.62 78 SER A O 1
ATOM 582 N N . ASP A 1 79 ? -4.245 8.193 23.945 1.00 51.25 79 ASP A N 1
ATOM 583 C CA . ASP A 1 79 ? -3.030 7.497 24.429 1.00 51.25 79 ASP A CA 1
ATOM 584 C C . ASP A 1 79 ? -2.034 8.406 25.159 1.00 51.25 79 ASP A C 1
ATOM 586 O O . ASP A 1 79 ? -1.145 7.918 25.851 1.00 51.25 79 ASP A O 1
ATOM 590 N N . LEU A 1 80 ? -2.192 9.733 25.074 1.00 48.09 80 LEU A N 1
ATOM 591 C CA . LEU A 1 80 ? -1.415 10.665 25.901 1.00 48.09 80 LEU A CA 1
ATOM 592 C C . LEU A 1 80 ? -2.052 10.940 27.273 1.00 48.09 80 LEU A C 1
ATOM 594 O O . LEU A 1 80 ? -1.368 11.450 28.159 1.00 48.09 80 LEU A O 1
ATOM 598 N N . LEU A 1 81 ? -3.330 10.590 27.465 1.00 46.59 81 LEU A N 1
ATOM 599 C CA . LEU A 1 81 ? -4.081 10.828 28.706 1.00 46.59 81 LEU A CA 1
ATOM 600 C C . LEU A 1 81 ? -4.781 9.591 29.279 1.00 46.59 81 LEU A C 1
ATOM 602 O O . LEU A 1 81 ? -5.358 9.700 30.358 1.00 46.59 81 LEU A O 1
ATOM 606 N N . ALA A 1 82 ? -4.731 8.426 28.623 1.00 48.66 82 ALA A N 1
ATOM 607 C CA . ALA A 1 82 ? -5.267 7.201 29.207 1.00 48.66 82 ALA A CA 1
ATOM 608 C C . ALA A 1 82 ? -4.370 6.784 30.390 1.00 48.66 82 ALA A C 1
ATOM 610 O O . ALA A 1 82 ? -3.218 6.400 30.172 1.00 48.66 82 ALA A O 1
ATOM 611 N N . PRO A 1 83 ? -4.842 6.870 31.651 1.00 48.66 83 PRO A N 1
ATOM 612 C CA . PRO A 1 83 ? -4.058 6.414 32.788 1.00 48.66 83 PRO A CA 1
ATOM 613 C C . PRO A 1 83 ? -3.788 4.924 32.604 1.00 48.66 83 PRO A C 1
ATOM 615 O O . PRO A 1 83 ? -4.706 4.186 32.237 1.00 48.66 83 PRO A O 1
ATOM 618 N N . ALA A 1 84 ? -2.553 4.483 32.862 1.00 57.50 84 ALA A N 1
ATOM 619 C CA . ALA A 1 84 ? -2.222 3.065 32.934 1.00 57.50 84 ALA A CA 1
ATOM 620 C C . ALA A 1 84 ? -3.300 2.369 33.771 1.00 57.50 84 ALA A C 1
ATOM 622 O O . ALA A 1 84 ? -3.481 2.688 34.947 1.00 57.50 84 ALA A O 1
ATOM 623 N N . GLU A 1 85 ? -4.092 1.518 33.122 1.00 62.88 85 GLU A N 1
ATOM 624 C CA . GLU A 1 85 ? -5.302 0.975 33.717 1.00 62.88 85 GLU A CA 1
ATOM 625 C C . GLU A 1 85 ? -4.945 0.306 35.048 1.00 62.88 85 GLU A C 1
ATOM 627 O O . GLU A 1 85 ? -4.101 -0.595 35.091 1.00 62.88 85 GLU A O 1
ATOM 632 N N . GLY A 1 86 ? -5.530 0.810 36.141 1.00 72.12 86 GLY A N 1
ATOM 633 C CA . GLY A 1 86 ? -5.146 0.420 37.493 1.00 72.12 86 GLY A CA 1
ATOM 634 C C . GLY A 1 86 ? -5.197 -1.095 37.677 1.00 72.12 86 GLY A C 1
ATOM 635 O O . GLY A 1 86 ? -6.038 -1.782 37.090 1.00 72.12 86 GLY A O 1
ATOM 636 N N . ILE A 1 87 ? -4.302 -1.627 38.509 1.00 81.75 87 ILE A N 1
ATOM 637 C CA . ILE A 1 87 ? -4.186 -3.070 38.777 1.00 81.75 87 ILE A CA 1
ATOM 638 C C . ILE A 1 87 ? -5.552 -3.663 39.158 1.00 81.75 87 ILE A C 1
ATOM 640 O O . ILE A 1 87 ? -5.919 -4.725 38.662 1.00 81.75 87 ILE A O 1
ATOM 644 N N . GLU A 1 88 ? -6.350 -2.943 39.949 1.00 78.94 88 GLU A N 1
ATOM 645 C CA . GLU A 1 88 ? -7.711 -3.339 40.334 1.00 78.94 88 GLU A CA 1
ATOM 646 C C . GLU A 1 88 ? -8.657 -3.503 39.135 1.00 78.94 88 GLU A C 1
ATOM 648 O O . GLU A 1 88 ? -9.367 -4.503 39.039 1.00 78.94 88 GLU A O 1
ATOM 653 N N . ALA A 1 89 ? -8.633 -2.567 38.182 1.00 78.88 89 ALA A N 1
ATOM 654 C CA . ALA A 1 89 ? -9.453 -2.635 36.974 1.00 78.88 89 ALA A CA 1
ATOM 655 C C . ALA A 1 89 ? -9.024 -3.803 36.069 1.00 78.88 89 ALA A C 1
ATOM 657 O O . ALA A 1 89 ? -9.866 -4.527 35.528 1.00 78.88 89 ALA A O 1
ATOM 658 N N . ARG A 1 90 ? -7.712 -4.051 35.970 1.00 79.12 90 ARG A N 1
ATOM 659 C CA . ARG A 1 90 ? -7.158 -5.204 35.244 1.00 79.12 90 ARG A CA 1
ATOM 660 C C . ARG A 1 90 ? -7.581 -6.531 35.883 1.00 79.12 90 ARG A C 1
ATOM 662 O O . ARG A 1 90 ? -7.973 -7.449 35.163 1.00 79.12 90 ARG A O 1
ATOM 669 N N . LEU A 1 91 ? -7.561 -6.626 37.214 1.00 85.50 91 LEU A N 1
ATOM 670 C CA . LEU A 1 91 ? -8.028 -7.806 37.952 1.00 85.50 91 LEU A CA 1
ATOM 671 C C . LEU A 1 91 ? -9.537 -8.028 37.768 1.00 85.50 91 LEU A C 1
ATOM 673 O O . LEU A 1 91 ? -9.952 -9.130 37.413 1.00 85.50 91 LEU A O 1
ATOM 677 N N . ALA A 1 92 ? -10.347 -6.973 37.895 1.00 84.56 92 ALA A N 1
ATOM 678 C CA . ALA A 1 92 ? -11.798 -7.046 37.721 1.00 84.56 92 ALA A CA 1
ATOM 679 C C . ALA A 1 92 ? -12.206 -7.502 36.308 1.00 84.56 92 ALA A C 1
ATOM 681 O O . ALA A 1 92 ? -13.193 -8.227 36.142 1.00 84.56 92 ALA A O 1
ATOM 682 N N . ARG A 1 93 ? -11.433 -7.126 35.279 1.00 78.50 93 ARG A N 1
ATOM 683 C CA . ARG A 1 93 ? -11.630 -7.609 33.904 1.00 78.50 93 ARG A CA 1
ATOM 684 C C . ARG A 1 93 ? -11.390 -9.113 33.795 1.00 78.50 93 ARG A C 1
ATOM 686 O O . ARG A 1 93 ? -12.207 -9.814 33.202 1.00 78.50 93 ARG A O 1
ATOM 693 N N . VAL A 1 94 ? -10.296 -9.612 34.364 1.00 87.00 94 VAL A N 1
ATOM 694 C CA . VAL A 1 94 ? -9.976 -11.048 34.354 1.00 87.00 94 VAL A CA 1
ATOM 695 C C . VAL A 1 94 ? -11.041 -11.850 35.117 1.00 87.00 94 VAL A C 1
ATOM 697 O O . VAL A 1 94 ? -11.499 -12.882 34.625 1.00 87.00 94 VAL A O 1
ATOM 700 N N . ASP A 1 95 ? -11.546 -11.326 36.237 1.00 87.88 95 ASP A N 1
ATOM 701 C CA . ASP A 1 95 ? -12.670 -11.919 36.977 1.00 87.88 95 ASP A CA 1
ATOM 702 C C . ASP A 1 95 ? -13.975 -11.931 36.163 1.00 87.88 95 ASP A C 1
ATOM 704 O O . ASP A 1 95 ? -14.741 -12.899 36.201 1.00 87.88 95 ASP A O 1
ATOM 708 N N . ALA A 1 96 ? -14.249 -10.874 35.393 1.00 84.69 96 ALA A N 1
ATOM 709 C CA . ALA A 1 96 ? -15.406 -10.823 34.501 1.00 84.69 96 ALA A CA 1
ATOM 710 C C . ALA A 1 96 ? -15.319 -11.878 33.386 1.00 84.69 96 ALA A C 1
ATOM 712 O O . ALA A 1 96 ? -16.313 -12.549 33.109 1.00 84.69 96 ALA A O 1
ATOM 713 N N . LEU A 1 97 ? -14.134 -12.081 32.801 1.00 81.25 97 LEU A N 1
ATOM 714 C CA . LEU A 1 97 ? -13.904 -13.112 31.783 1.00 81.25 97 LEU A CA 1
ATOM 715 C C . LEU A 1 97 ? -14.116 -14.525 32.335 1.00 81.25 97 LEU A C 1
ATOM 717 O O . LEU A 1 97 ? -14.684 -15.375 31.648 1.00 81.25 97 LEU A O 1
ATOM 721 N N . ARG A 1 98 ? -13.719 -14.773 33.588 1.00 84.12 98 ARG A N 1
ATOM 722 C CA . ARG A 1 98 ? -13.966 -16.056 34.255 1.00 84.12 98 ARG A CA 1
ATOM 723 C C . ARG A 1 98 ? -15.452 -16.290 34.509 1.00 84.12 98 ARG A C 1
ATOM 725 O O . ARG A 1 98 ? -15.952 -17.371 34.211 1.00 84.12 98 ARG A O 1
ATOM 732 N N . ARG A 1 99 ? -16.175 -15.272 34.994 1.00 83.94 99 ARG A N 1
ATOM 733 C CA . ARG A 1 99 ? -17.637 -15.344 35.196 1.00 83.94 99 ARG A CA 1
ATOM 734 C C . ARG A 1 99 ? -18.405 -15.554 33.893 1.00 83.94 99 ARG A C 1
ATOM 736 O O . ARG A 1 99 ? -19.417 -16.243 33.901 1.00 83.94 99 ARG A O 1
ATOM 743 N N . ALA A 1 100 ? -17.918 -14.989 32.790 1.00 84.19 100 ALA A N 1
ATOM 744 C CA . ALA A 1 100 ? -18.470 -15.207 31.456 1.00 84.19 100 ALA A CA 1
ATOM 745 C C . ALA A 1 100 ? -18.151 -16.603 30.883 1.00 84.19 100 ALA A C 1
ATOM 747 O O . ALA A 1 100 ? -18.687 -16.969 29.841 1.00 84.19 100 ALA A O 1
ATOM 748 N N . GLY A 1 101 ? -17.284 -17.381 31.543 1.00 81.88 101 GLY A N 1
ATOM 749 C CA . GLY A 1 101 ? -16.851 -18.698 31.077 1.00 81.88 101 GLY A CA 1
ATOM 750 C C . GLY A 1 101 ? -15.873 -18.652 29.900 1.00 81.88 101 GLY A C 1
ATOM 751 O O . GLY A 1 101 ? -15.571 -19.696 29.331 1.00 81.88 101 GLY A O 1
ATOM 752 N N . THR A 1 102 ? -15.364 -17.468 29.542 1.00 83.00 102 THR A N 1
ATOM 753 C CA . THR A 1 102 ? -14.433 -17.273 28.420 1.00 83.00 102 THR A CA 1
ATOM 754 C C . THR A 1 102 ? -13.057 -17.872 28.703 1.00 83.00 102 THR A C 1
ATOM 756 O O . THR A 1 102 ? -12.366 -18.271 27.772 1.00 83.00 102 THR A O 1
ATOM 759 N N . ILE A 1 103 ? -12.661 -17.931 29.979 1.00 79.69 103 ILE A N 1
ATOM 760 C CA . ILE A 1 103 ? -11.384 -18.501 30.425 1.00 79.69 103 ILE A CA 1
ATOM 761 C C . ILE A 1 103 ? -11.596 -19.584 31.486 1.00 79.69 103 ILE A C 1
ATOM 763 O O . ILE A 1 103 ? -12.519 -19.533 32.313 1.00 79.69 103 ILE A O 1
ATOM 767 N N . SER A 1 104 ? -10.713 -20.576 31.468 1.00 82.12 104 SER A N 1
ATOM 768 C CA . SER A 1 104 ? -10.650 -21.636 32.470 1.00 82.12 104 SER A CA 1
ATOM 769 C C . SER A 1 104 ? -10.115 -21.121 33.815 1.00 82.12 104 SER A C 1
ATOM 771 O O . SER A 1 104 ? -9.557 -20.029 33.914 1.00 82.12 104 SER A O 1
ATOM 773 N N . GLU A 1 105 ? -10.284 -21.916 34.876 1.00 88.38 105 GLU A N 1
ATOM 774 C CA . GLU A 1 105 ? -9.764 -21.585 36.215 1.00 88.38 105 GLU A CA 1
ATOM 775 C C . GLU A 1 105 ? -8.235 -21.450 36.212 1.00 88.38 105 GLU A C 1
ATOM 777 O O . GLU A 1 105 ? -7.680 -20.552 36.838 1.00 88.38 105 GLU A O 1
ATOM 782 N N . ALA A 1 106 ? -7.553 -22.325 35.466 1.00 82.56 106 ALA A N 1
ATOM 783 C CA . ALA A 1 106 ? -6.099 -22.317 35.360 1.00 82.56 106 ALA A CA 1
ATOM 784 C C . ALA A 1 106 ? -5.589 -21.040 34.670 1.00 82.56 106 ALA A C 1
ATOM 786 O O . ALA A 1 106 ? -4.634 -20.420 35.138 1.00 82.56 106 ALA A O 1
ATOM 787 N N . GLU A 1 107 ? -6.256 -20.613 33.596 1.00 81.44 107 GLU A N 1
ATOM 788 C CA . GLU A 1 107 ? -5.929 -19.377 32.875 1.00 81.44 107 GLU A CA 1
ATOM 789 C C . GLU A 1 107 ? -6.239 -18.132 33.712 1.00 81.44 107 GLU A C 1
ATOM 791 O O . GLU A 1 107 ? -5.452 -17.186 33.731 1.00 81.44 107 GLU A O 1
ATOM 796 N N . HIS A 1 108 ? -7.352 -18.140 34.453 1.00 89.62 108 HIS A N 1
ATOM 797 C CA . HIS A 1 108 ? -7.702 -17.071 35.389 1.00 89.62 108 HIS A CA 1
ATOM 798 C C . HIS A 1 108 ? -6.635 -16.901 36.478 1.00 89.62 108 HIS A C 1
ATOM 800 O O . HIS A 1 108 ? -6.137 -15.790 36.674 1.00 89.62 108 HIS A O 1
ATOM 806 N N . ALA A 1 109 ? -6.210 -17.996 37.116 1.00 87.19 109 ALA A N 1
ATOM 807 C CA . ALA A 1 109 ? -5.170 -17.972 38.142 1.00 87.19 109 ALA A CA 1
ATOM 808 C C . ALA A 1 109 ? -3.823 -17.459 37.600 1.00 87.19 109 ALA A C 1
ATOM 810 O O . ALA A 1 109 ? -3.173 -16.628 38.241 1.00 87.19 109 ALA A O 1
ATOM 811 N N . GLN A 1 110 ? -3.425 -17.898 36.400 1.00 88.19 110 GLN A N 1
ATOM 812 C CA . GLN A 1 110 ? -2.193 -17.449 35.749 1.00 88.19 110 GLN A CA 1
ATOM 813 C C . GLN A 1 110 ? -2.242 -15.956 35.391 1.00 88.19 110 GLN A C 1
ATOM 815 O O . GLN A 1 110 ? -1.293 -15.223 35.671 1.00 88.19 110 GLN A O 1
ATOM 820 N N . ALA A 1 111 ? -3.351 -15.486 34.815 1.00 81.81 111 ALA A N 1
ATOM 821 C CA . ALA A 1 111 ? -3.530 -14.084 34.449 1.00 81.81 111 ALA A CA 1
ATOM 822 C C . ALA A 1 111 ? -3.522 -13.170 35.682 1.00 81.81 111 ALA A C 1
ATOM 824 O O . ALA A 1 111 ? -2.896 -12.109 35.672 1.00 81.81 111 ALA A O 1
ATOM 825 N N . ARG A 1 112 ? -4.156 -13.605 36.776 1.00 88.19 112 ARG A N 1
ATOM 826 C CA . ARG A 1 112 ? -4.168 -12.878 38.049 1.00 88.19 112 ARG A CA 1
ATOM 827 C C . ARG A 1 112 ? -2.763 -12.759 38.644 1.00 88.19 112 ARG A C 1
ATOM 829 O O . ARG A 1 112 ? -2.371 -11.673 39.063 1.00 88.19 112 ARG A O 1
ATOM 836 N N . ALA A 1 113 ? -1.988 -13.844 38.618 1.00 90.88 113 ALA A N 1
ATOM 837 C CA . ALA A 1 113 ? -0.596 -13.840 39.062 1.00 90.88 113 ALA A CA 1
ATOM 838 C C . ALA A 1 113 ? 0.286 -12.919 38.202 1.00 90.88 113 ALA A C 1
ATOM 840 O O . ALA A 1 113 ? 1.072 -12.150 38.746 1.00 90.88 113 ALA A O 1
ATOM 841 N N . ALA A 1 114 ? 0.119 -12.936 36.876 1.00 86.50 114 ALA A N 1
ATOM 842 C CA . ALA A 1 114 ? 0.863 -12.063 35.968 1.00 86.50 114 ALA A CA 1
ATOM 843 C C . ALA A 1 114 ? 0.552 -10.574 36.197 1.00 86.50 114 ALA A C 1
ATOM 845 O O . ALA A 1 114 ? 1.458 -9.743 36.182 1.00 86.50 114 ALA A O 1
ATOM 846 N N . ILE A 1 115 ? -0.716 -10.232 36.453 1.00 85.56 115 ILE A N 1
ATOM 847 C CA . ILE A 1 115 ? -1.124 -8.856 36.767 1.00 85.56 115 ILE A CA 1
ATOM 848 C C . ILE A 1 115 ? -0.507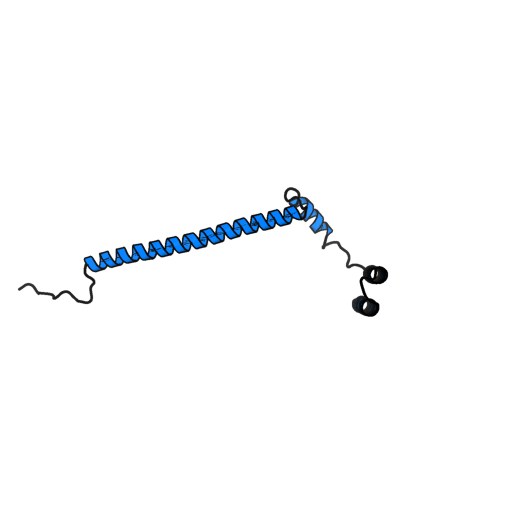 -8.399 38.092 1.00 85.56 115 ILE A C 1
ATOM 850 O O . ILE A 1 115 ? 0.073 -7.317 38.132 1.00 85.56 115 ILE A O 1
ATOM 854 N N . LEU A 1 116 ? -0.576 -9.230 39.137 1.00 90.25 116 LEU A N 1
ATOM 855 C CA . LEU A 1 116 ? 0.011 -8.931 40.447 1.00 90.25 116 LEU A CA 1
ATOM 856 C C . LEU A 1 116 ? 1.545 -8.881 40.425 1.00 90.25 116 LEU A C 1
ATOM 858 O O . LEU A 1 116 ? 2.129 -8.156 41.215 1.00 90.25 116 LEU A O 1
ATOM 862 N N . ALA A 1 117 ? 2.202 -9.618 39.528 1.00 88.38 117 ALA A N 1
ATOM 863 C CA . ALA A 1 117 ? 3.650 -9.535 39.335 1.00 88.38 117 ALA A CA 1
ATOM 864 C C . ALA A 1 117 ? 4.081 -8.276 38.559 1.00 88.38 117 ALA A C 1
ATOM 866 O O . ALA A 1 117 ? 5.237 -7.876 38.638 1.00 88.38 117 ALA A O 1
ATOM 867 N N . SER A 1 118 ? 3.162 -7.676 37.793 1.00 73.75 118 SER A N 1
ATOM 868 C CA . SER A 1 118 ? 3.361 -6.402 37.084 1.00 73.75 118 SER A CA 1
ATOM 869 C C . SER A 1 118 ? 2.950 -5.169 37.901 1.00 73.75 118 SER A C 1
ATOM 871 O O . SER A 1 118 ? 2.892 -4.075 37.338 1.00 73.75 118 SER A O 1
ATOM 873 N N . ALA A 1 119 ? 2.586 -5.375 39.170 1.00 63.03 119 ALA A N 1
ATOM 874 C CA . ALA A 1 119 ? 2.273 -4.337 40.147 1.00 63.03 119 ALA A CA 1
ATOM 875 C C . ALA A 1 119 ? 3.553 -3.744 40.741 1.00 63.03 119 ALA A C 1
ATOM 877 O O . ALA A 1 119 ? 3.577 -2.508 40.927 1.00 63.03 119 ALA A O 1
#